Protein AF-A0AAD5IIQ6-F1 (afdb_monomer)

InterPro domains:
  IPR004938 Xyloglucan fucosyltransferase [PF03254] (25-96)
  IPR004938 Xyloglucan fucosyltransferase [PTHR31889] (26-123)

Radius of gyration: 18.8 Å; Cα contacts (8 Å, |Δi|>4): 183; chains: 1; bounding box: 46×46×41 Å

Structure (mmCIF, N/CA/C/O backbone):
data_AF-A0AAD5IIQ6-F1
#
_entry.id   AF-A0AAD5IIQ6-F1
#
loop_
_atom_site.group_PDB
_atom_site.id
_atom_site.type_symbol
_atom_site.label_atom_id
_atom_site.label_alt_id
_atom_site.label_comp_id
_atom_site.label_asym_id
_atom_site.label_entity_id
_atom_site.label_seq_id
_atom_site.pdbx_PDB_ins_code
_atom_site.Cartn_x
_atom_site.Cartn_y
_atom_site.Cartn_z
_atom_site.occupancy
_atom_site.B_iso_or_equiv
_atom_site.auth_seq_id
_atom_site.auth_comp_id
_atom_site.auth_asym_id
_atom_site.auth_atom_id
_atom_site.pdbx_PDB_model_num
ATOM 1 N N . MET A 1 1 ? 5.410 25.629 -10.861 1.00 55.62 1 MET A N 1
ATOM 2 C CA . MET A 1 1 ? 6.514 25.374 -11.816 1.00 55.62 1 MET A CA 1
ATOM 3 C C . MET A 1 1 ? 7.796 26.109 -11.443 1.00 55.62 1 MET A C 1
ATOM 5 O O . MET A 1 1 ? 8.844 25.489 -11.510 1.00 55.62 1 MET A O 1
ATOM 9 N N . GLU A 1 2 ? 7.742 27.365 -10.992 1.00 60.44 2 GLU A N 1
ATOM 10 C CA . GLU A 1 2 ? 8.943 28.156 -10.647 1.00 60.44 2 GLU A CA 1
ATOM 11 C C . GLU A 1 2 ? 9.857 27.479 -9.609 1.00 60.44 2 GLU A C 1
ATOM 13 O O . GLU A 1 2 ? 11.029 27.248 -9.886 1.00 60.44 2 GLU A O 1
ATOM 18 N N . LYS A 1 3 ? 9.303 26.994 -8.487 1.00 59.66 3 LYS A N 1
ATOM 19 C CA . LYS A 1 3 ? 10.066 26.230 -7.475 1.00 59.66 3 LYS A CA 1
ATOM 20 C C . LYS A 1 3 ? 10.673 24.916 -7.993 1.00 59.66 3 LYS A C 1
ATOM 22 O O . LYS A 1 3 ? 11.589 24.380 -7.385 1.00 59.66 3 LYS A O 1
ATOM 27 N N . TRP A 1 4 ? 10.156 24.378 -9.099 1.00 59.56 4 TRP A N 1
ATOM 28 C CA . TRP A 1 4 ? 10.679 23.169 -9.747 1.00 59.56 4 TRP A CA 1
ATOM 29 C C . TRP A 1 4 ? 11.922 23.491 -10.587 1.00 59.56 4 TRP A C 1
ATOM 31 O O . TRP A 1 4 ? 12.920 22.778 -10.514 1.00 59.56 4 TRP A O 1
ATOM 41 N N . LEU A 1 5 ? 11.886 24.610 -11.321 1.00 60.91 5 LEU A N 1
ATOM 42 C CA . LEU A 1 5 ? 13.031 25.150 -12.067 1.00 60.91 5 LEU A CA 1
ATOM 43 C C . LEU A 1 5 ? 14.163 25.606 -11.129 1.00 60.91 5 LEU A C 1
ATOM 45 O O . LEU A 1 5 ? 15.341 25.475 -11.457 1.00 60.91 5 LEU A O 1
ATOM 49 N N . GLU A 1 6 ? 13.834 26.074 -9.923 1.00 66.12 6 GLU A N 1
ATOM 50 C CA . GLU A 1 6 ? 14.834 26.383 -8.889 1.00 66.12 6 GLU A CA 1
ATOM 51 C C . GLU A 1 6 ? 15.620 25.137 -8.440 1.00 66.12 6 GLU A C 1
ATOM 53 O O . GLU A 1 6 ? 16.807 25.225 -8.120 1.00 66.12 6 GLU A O 1
ATOM 58 N N . CYS A 1 7 ? 14.996 23.958 -8.475 1.00 64.94 7 CYS A N 1
ATOM 59 C CA . CYS A 1 7 ? 15.597 22.704 -8.023 1.00 64.94 7 CYS A CA 1
ATOM 60 C C . CYS A 1 7 ? 16.583 22.066 -9.006 1.00 64.94 7 CYS A C 1
ATOM 62 O O . CYS A 1 7 ? 17.410 21.236 -8.601 1.00 64.94 7 CYS A O 1
ATOM 64 N N . THR A 1 8 ? 16.536 22.450 -10.281 1.00 65.56 8 THR A N 1
ATOM 65 C CA . THR A 1 8 ? 17.481 21.983 -11.304 1.00 65.56 8 THR A CA 1
ATOM 66 C C . THR A 1 8 ? 18.774 22.799 -11.316 1.00 65.56 8 THR A C 1
ATOM 68 O O . THR A 1 8 ? 19.779 22.339 -11.855 1.00 65.56 8 THR A O 1
ATOM 71 N N . ASN A 1 9 ? 18.799 23.973 -10.675 1.00 65.25 9 ASN A N 1
ATOM 72 C CA . ASN A 1 9 ? 19.948 24.873 -10.699 1.00 65.25 9 ASN A CA 1
ATOM 73 C C . ASN A 1 9 ? 20.979 24.535 -9.596 1.00 65.25 9 ASN A C 1
ATOM 75 O O . ASN A 1 9 ? 20.679 24.525 -8.399 1.00 65.25 9 ASN A O 1
ATOM 79 N N . GLN A 1 10 ? 22.221 24.234 -9.991 1.00 58.56 10 GLN A N 1
ATOM 80 C CA . GLN A 1 10 ? 23.290 23.751 -9.101 1.00 58.56 10 GLN A CA 1
ATOM 81 C C . GLN A 1 10 ? 23.724 24.768 -8.035 1.00 58.56 10 GLN A C 1
ATOM 83 O O . GLN A 1 10 ? 24.065 24.358 -6.924 1.00 58.56 10 GLN A O 1
ATOM 88 N N . ALA A 1 11 ? 23.658 26.068 -8.334 1.00 54.19 11 ALA A N 1
ATOM 89 C CA . ALA A 1 11 ? 24.118 27.135 -7.443 1.00 54.19 11 ALA A CA 1
ATOM 90 C C . ALA A 1 11 ? 23.243 27.311 -6.183 1.00 54.19 11 ALA A C 1
ATOM 92 O O . ALA A 1 11 ? 23.729 27.746 -5.141 1.00 54.19 11 ALA A O 1
ATOM 93 N N . MET A 1 12 ? 21.963 26.926 -6.237 1.00 53.09 12 MET A N 1
ATOM 94 C CA . MET A 1 12 ? 20.999 27.174 -5.153 1.00 53.09 12 MET A CA 1
ATOM 95 C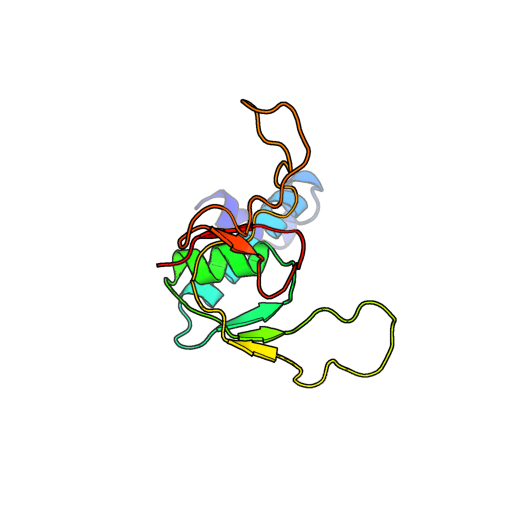 C . MET A 1 12 ? 20.822 25.991 -4.188 1.00 53.09 12 MET A C 1
ATOM 97 O O . MET A 1 12 ? 20.207 26.131 -3.128 1.00 53.09 12 MET A O 1
ATOM 101 N N . LYS A 1 13 ? 21.461 24.845 -4.470 1.00 57.25 13 LYS A N 1
ATOM 102 C CA . LYS A 1 13 ? 21.469 23.648 -3.606 1.00 57.25 13 LYS A CA 1
ATOM 103 C C . LYS A 1 13 ? 22.102 23.877 -2.226 1.00 57.25 13 LYS A C 1
ATOM 105 O O . LYS A 1 13 ? 22.096 22.958 -1.419 1.00 57.25 13 LYS A O 1
ATOM 110 N N . SER A 1 14 ? 22.648 25.060 -1.928 1.00 61.97 14 SER A N 1
ATOM 111 C CA . SER A 1 14 ? 23.289 25.370 -0.644 1.00 61.97 14 SER A CA 1
ATOM 112 C C . SER A 1 14 ? 22.287 25.538 0.513 1.00 61.97 14 SER A C 1
ATOM 114 O O . SER A 1 14 ? 22.536 25.025 1.607 1.00 61.97 14 SER A O 1
ATOM 116 N N . SER A 1 15 ? 21.114 26.140 0.270 1.00 73.94 15 SER A N 1
ATOM 117 C CA . SER A 1 15 ? 20.097 26.397 1.307 1.00 73.94 15 SER A CA 1
ATOM 118 C C . SER A 1 15 ? 19.412 25.112 1.789 1.00 73.94 15 SER A C 1
ATOM 120 O O . SER A 1 15 ? 18.843 24.367 0.991 1.00 73.94 15 SER A O 1
ATOM 122 N N . LYS A 1 16 ? 19.410 24.860 3.108 1.00 74.19 16 LYS A N 1
ATOM 123 C CA . LYS A 1 16 ? 18.736 23.691 3.715 1.00 74.19 16 LYS A CA 1
ATOM 124 C C . LYS A 1 16 ? 17.237 23.644 3.388 1.00 74.19 16 LYS A C 1
ATOM 126 O O . LYS A 1 16 ? 16.723 22.573 3.087 1.00 74.19 16 LYS A O 1
ATOM 131 N N . SER A 1 17 ? 16.565 24.798 3.396 1.00 75.31 17 SER A N 1
ATOM 132 C CA . SER A 1 17 ? 15.134 24.905 3.073 1.00 75.31 17 SER A CA 1
ATOM 133 C C . SER A 1 17 ? 14.856 24.524 1.614 1.00 75.31 17 SER A C 1
ATOM 135 O O . SER A 1 17 ? 13.969 23.719 1.330 1.00 75.31 17 SER A O 1
ATOM 137 N N . LEU A 1 18 ? 15.692 25.005 0.687 1.00 74.94 18 LEU A N 1
ATOM 138 C CA . LEU A 1 18 ? 15.544 24.688 -0.733 1.00 74.94 18 LEU A CA 1
ATOM 139 C C . LEU A 1 18 ? 15.838 23.208 -1.022 1.00 74.94 18 LEU A C 1
ATOM 141 O O . LEU A 1 18 ? 15.125 22.588 -1.805 1.00 74.94 18 LEU A O 1
ATOM 145 N N . ARG A 1 19 ? 16.819 22.595 -0.337 1.00 78.12 19 ARG A N 1
ATOM 146 C CA . ARG A 1 19 ? 17.087 21.149 -0.463 1.00 78.12 19 ARG A CA 1
ATOM 147 C C . ARG A 1 19 ? 15.858 20.303 -0.124 1.00 78.12 19 ARG A C 1
ATOM 149 O O . ARG A 1 19 ? 15.558 19.385 -0.877 1.00 78.12 19 ARG A O 1
ATOM 156 N N . ILE A 1 20 ? 15.147 20.616 0.964 1.00 82.81 20 ILE A N 1
ATOM 157 C CA . ILE A 1 20 ? 13.937 19.880 1.375 1.00 82.81 20 ILE A CA 1
ATOM 158 C C . ILE A 1 20 ? 12.858 19.977 0.295 1.00 82.81 20 ILE A C 1
ATOM 160 O O . ILE A 1 20 ? 12.333 18.951 -0.136 1.00 82.81 20 ILE A O 1
ATOM 164 N N . ILE A 1 21 ? 12.575 21.194 -0.181 1.00 83.62 21 ILE A N 1
ATOM 165 C CA . ILE A 1 21 ? 11.588 21.438 -1.242 1.00 83.62 21 ILE A CA 1
ATOM 166 C C . ILE A 1 21 ? 11.928 20.607 -2.485 1.00 83.62 21 ILE A C 1
ATOM 168 O O . ILE A 1 21 ? 11.063 19.929 -3.035 1.00 83.62 21 ILE A O 1
ATOM 172 N N . CYS A 1 22 ? 13.196 20.590 -2.890 1.00 84.00 22 CYS A N 1
ATOM 173 C CA . CYS A 1 22 ? 13.628 19.828 -4.055 1.00 84.00 22 CYS A CA 1
ATOM 174 C C . CYS A 1 22 ? 13.541 18.316 -3.869 1.00 84.00 22 CYS A C 1
ATOM 176 O O . CYS A 1 22 ? 13.202 17.613 -4.817 1.00 84.00 22 CYS A O 1
ATOM 178 N N . THR A 1 23 ? 13.825 17.801 -2.674 1.00 87.75 23 THR A N 1
ATOM 179 C CA . THR A 1 23 ? 13.663 16.370 -2.390 1.00 87.75 23 THR A CA 1
ATOM 180 C C . THR A 1 23 ? 12.195 15.958 -2.462 1.00 87.75 23 THR A C 1
ATOM 182 O O . THR A 1 23 ? 11.888 14.941 -3.078 1.00 87.75 23 THR A O 1
ATOM 185 N N . ILE A 1 24 ? 11.282 16.769 -1.917 1.00 90.94 24 ILE A N 1
ATOM 186 C CA . ILE A 1 24 ? 9.837 16.504 -1.995 1.00 90.94 24 ILE A CA 1
ATOM 187 C C . ILE A 1 24 ? 9.369 16.508 -3.454 1.00 90.94 24 ILE A C 1
ATOM 189 O O . ILE A 1 24 ? 8.639 15.613 -3.870 1.00 90.94 24 ILE A O 1
ATOM 193 N N . TRP A 1 25 ? 9.821 17.473 -4.255 1.00 92.50 25 TRP A N 1
ATOM 194 C CA . TRP A 1 25 ? 9.461 17.538 -5.673 1.00 92.50 25 TRP A CA 1
ATOM 195 C C . TRP A 1 25 ? 9.994 16.370 -6.497 1.00 92.50 25 TRP A C 1
ATOM 197 O O . TRP A 1 25 ? 9.293 15.900 -7.392 1.00 92.50 25 TRP A O 1
ATOM 207 N N . LYS A 1 26 ? 11.200 15.884 -6.190 1.00 91.94 26 LYS A N 1
ATOM 208 C CA . LYS A 1 26 ? 11.742 14.670 -6.810 1.00 91.94 26 LYS A CA 1
ATOM 209 C C . LYS A 1 26 ? 10.904 13.448 -6.458 1.00 91.94 26 LYS A C 1
ATOM 211 O O . LYS A 1 26 ? 10.466 12.756 -7.366 1.00 91.94 26 LYS A O 1
ATOM 216 N N . ALA A 1 27 ? 10.599 13.259 -5.173 1.00 95.88 27 ALA A N 1
ATOM 217 C CA . ALA A 1 27 ? 9.730 12.177 -4.716 1.00 95.88 27 ALA A CA 1
ATOM 218 C C . ALA A 1 27 ? 8.349 12.236 -5.392 1.00 95.88 27 ALA A C 1
ATOM 220 O O . ALA A 1 27 ? 7.839 11.222 -5.855 1.00 95.88 27 ALA A O 1
ATOM 221 N N . TRP A 1 28 ? 7.765 13.431 -5.522 1.00 95.81 28 TRP A N 1
ATOM 222 C CA . TRP A 1 28 ? 6.497 13.613 -6.228 1.00 95.81 28 TRP A CA 1
ATOM 223 C C . TRP A 1 28 ? 6.586 13.245 -7.715 1.00 95.81 28 TRP A C 1
ATOM 225 O O . TRP A 1 28 ? 5.694 12.575 -8.233 1.00 95.81 28 TRP A O 1
ATOM 235 N N . ALA A 1 29 ? 7.652 13.654 -8.409 1.00 96.62 29 ALA A N 1
ATOM 236 C CA . ALA A 1 29 ? 7.854 13.255 -9.800 1.00 96.62 29 ALA A CA 1
ATOM 237 C C . ALA A 1 29 ? 8.034 11.742 -9.943 1.00 96.62 29 ALA A C 1
ATOM 239 O O . ALA A 1 29 ? 7.435 11.159 -10.838 1.00 96.62 29 ALA A O 1
ATOM 240 N N . GLU A 1 30 ? 8.783 11.096 -9.052 1.00 98.12 30 GLU A N 1
ATOM 241 C CA . GLU A 1 30 ? 8.943 9.638 -9.048 1.00 98.12 30 GLU A CA 1
ATOM 242 C C . GLU A 1 30 ? 7.603 8.911 -8.840 1.00 98.12 30 GLU A C 1
ATOM 244 O O . GLU A 1 30 ? 7.305 7.979 -9.584 1.00 98.12 30 GLU A O 1
ATOM 249 N N . ILE A 1 31 ? 6.745 9.378 -7.921 1.00 98.38 31 ILE A N 1
ATOM 250 C CA . ILE A 1 31 ? 5.378 8.844 -7.745 1.00 98.38 31 ILE A CA 1
ATOM 251 C C . ILE A 1 31 ? 4.573 8.937 -9.048 1.00 98.38 31 ILE A C 1
ATOM 253 O O . ILE A 1 31 ? 3.932 7.964 -9.441 1.00 98.38 31 ILE A O 1
ATOM 257 N N . ASN A 1 32 ? 4.610 10.092 -9.721 1.00 97.81 32 ASN A N 1
ATOM 258 C CA . ASN A 1 32 ? 3.864 10.304 -10.967 1.00 97.81 32 ASN A CA 1
ATOM 259 C C . ASN A 1 32 ? 4.428 9.471 -12.125 1.00 97.81 32 ASN A C 1
ATOM 261 O O . ASN A 1 32 ? 3.671 8.974 -12.953 1.00 97.81 32 ASN A O 1
ATOM 265 N N . LEU A 1 33 ? 5.750 9.294 -12.190 1.00 98.31 33 LEU A N 1
ATOM 266 C CA . LEU A 1 33 ? 6.372 8.410 -13.175 1.00 98.31 33 LEU A CA 1
ATOM 267 C C . LEU A 1 33 ? 5.912 6.961 -12.974 1.00 98.31 33 LEU A C 1
ATOM 269 O O . LEU A 1 33 ? 5.531 6.314 -13.944 1.00 98.31 33 LEU A O 1
ATOM 273 N N . LEU A 1 34 ? 5.872 6.480 -11.727 1.00 98.44 34 LEU A N 1
ATOM 274 C CA . LEU A 1 34 ? 5.380 5.138 -11.402 1.00 98.44 34 LEU A CA 1
ATOM 275 C C . LEU A 1 34 ? 3.887 4.956 -11.702 1.00 98.44 34 LEU A C 1
ATOM 277 O O . LEU A 1 34 ? 3.488 3.885 -12.152 1.00 98.44 34 LEU A O 1
ATOM 281 N N . SER A 1 35 ? 3.057 5.981 -11.481 1.00 98.25 35 SER A N 1
ATOM 282 C CA . SER A 1 35 ? 1.620 5.896 -11.778 1.00 98.25 35 SER A CA 1
ATOM 283 C C . SER A 1 35 ? 1.306 5.805 -13.274 1.00 98.25 35 SER A C 1
ATOM 285 O O . SER A 1 35 ? 0.182 5.474 -13.632 1.00 98.25 35 SER A O 1
ATOM 287 N N . MET A 1 36 ? 2.273 6.107 -14.145 1.00 97.94 36 MET A N 1
ATOM 288 C CA . MET A 1 36 ? 2.133 5.991 -15.601 1.00 97.94 36 MET A CA 1
ATOM 289 C C . MET A 1 36 ? 2.630 4.646 -16.156 1.00 97.94 36 MET A C 1
ATOM 291 O O . MET A 1 36 ? 2.613 4.449 -17.368 1.00 97.94 36 MET A O 1
ATOM 295 N N . CYS A 1 37 ? 3.101 3.726 -15.309 1.00 97.62 37 CYS A N 1
ATOM 296 C CA . CYS A 1 37 ? 3.522 2.397 -15.745 1.00 97.62 37 CYS A CA 1
ATOM 297 C C . CYS A 1 37 ? 2.319 1.476 -16.006 1.00 97.62 37 CYS A C 1
ATOM 299 O O . CYS A 1 37 ? 1.352 1.489 -15.251 1.00 97.62 37 CYS A O 1
ATOM 301 N N . ASP A 1 38 ? 2.414 0.588 -16.999 1.00 96.94 38 ASP A N 1
ATOM 302 C CA . ASP A 1 38 ? 1.386 -0.443 -17.235 1.00 96.94 38 ASP A CA 1
ATOM 303 C C . ASP A 1 38 ? 1.377 -1.521 -16.138 1.00 96.94 38 ASP A C 1
ATOM 305 O O . ASP A 1 38 ? 0.341 -2.084 -15.777 1.00 96.94 38 ASP A O 1
ATOM 309 N N . VAL A 1 39 ? 2.563 -1.826 -15.604 1.00 96.62 39 VAL A N 1
ATOM 310 C CA . VAL A 1 39 ? 2.777 -2.800 -14.533 1.00 96.62 39 VAL A CA 1
ATOM 311 C C . VAL A 1 39 ? 3.587 -2.139 -13.430 1.00 96.62 39 VAL A C 1
ATOM 313 O O . VAL A 1 39 ? 4.651 -1.578 -13.681 1.00 96.62 39 VAL A O 1
ATOM 316 N N . LEU A 1 40 ? 3.092 -2.243 -12.198 1.00 97.88 40 LEU A N 1
ATOM 317 C CA . LEU A 1 40 ? 3.711 -1.652 -11.020 1.00 97.88 40 LEU A CA 1
ATOM 318 C C . LEU A 1 40 ? 4.042 -2.735 -9.988 1.00 97.88 40 LEU A C 1
ATOM 320 O O . LEU A 1 40 ? 3.219 -3.603 -9.686 1.00 97.88 40 LEU A O 1
ATOM 324 N N . VAL A 1 41 ? 5.248 -2.651 -9.432 1.00 97.94 41 VAL A N 1
ATOM 325 C CA . VAL A 1 41 ? 5.685 -3.423 -8.268 1.00 97.94 41 VAL A CA 1
ATOM 326 C C . VAL A 1 41 ? 5.919 -2.437 -7.128 1.00 97.94 41 VAL A C 1
ATOM 328 O O . VAL A 1 41 ? 6.645 -1.459 -7.301 1.00 97.94 41 VAL A O 1
ATOM 331 N N . THR A 1 42 ? 5.295 -2.666 -5.977 1.00 97.19 42 THR A N 1
ATOM 332 C CA . THR A 1 42 ? 5.416 -1.811 -4.788 1.00 97.19 42 THR A CA 1
ATOM 333 C C . THR A 1 42 ? 6.077 -2.570 -3.644 1.00 97.19 42 THR A C 1
ATOM 335 O O . THR A 1 42 ? 6.117 -3.798 -3.629 1.00 97.19 42 THR A O 1
ATOM 338 N N . SER A 1 43 ? 6.638 -1.846 -2.679 1.00 95.81 43 SER A N 1
ATOM 339 C CA . SER A 1 43 ? 7.150 -2.429 -1.439 1.00 95.81 43 SER A CA 1
ATOM 340 C C . SER A 1 43 ? 6.062 -2.470 -0.368 1.00 95.81 43 SER A C 1
ATOM 342 O O . SER A 1 43 ? 5.294 -1.517 -0.223 1.00 95.81 43 SER A O 1
ATOM 344 N N . GLY A 1 44 ? 6.019 -3.556 0.406 1.00 94.31 44 GLY A N 1
ATOM 345 C CA . GLY A 1 44 ? 5.097 -3.682 1.531 1.00 94.31 44 GLY A CA 1
ATOM 346 C C . GLY A 1 44 ? 5.267 -2.545 2.540 1.00 94.31 44 GLY A C 1
ATOM 347 O O . GLY A 1 44 ? 6.390 -2.121 2.832 1.00 94.31 44 GLY A O 1
ATOM 348 N N . TRP A 1 45 ? 4.140 -2.058 3.058 1.00 94.69 45 TRP A N 1
ATOM 349 C CA . TRP A 1 45 ? 3.998 -0.953 4.016 1.00 94.69 45 TRP A CA 1
ATOM 350 C C . TRP A 1 45 ? 4.356 0.431 3.456 1.00 94.69 45 TRP A C 1
ATOM 352 O O . TRP A 1 45 ? 4.386 1.415 4.202 1.00 94.69 45 TRP A O 1
ATOM 362 N N . SER A 1 46 ? 4.653 0.545 2.160 1.00 96.19 46 SER A N 1
ATOM 363 C CA . SER A 1 46 ? 5.080 1.805 1.554 1.00 96.19 46 SER A CA 1
ATOM 364 C C . SER A 1 46 ? 3.898 2.651 1.094 1.00 96.19 46 SER A C 1
ATOM 366 O O . SER A 1 46 ? 3.287 2.401 0.053 1.00 96.19 46 SER A O 1
ATOM 368 N N . THR A 1 47 ? 3.646 3.750 1.805 1.00 97.69 47 THR A N 1
ATOM 369 C CA . THR A 1 47 ? 2.642 4.740 1.388 1.00 97.69 47 THR A CA 1
ATOM 370 C C . THR A 1 47 ? 3.014 5.441 0.081 1.00 97.69 47 THR A C 1
ATOM 372 O O . THR A 1 47 ? 2.126 5.863 -0.653 1.00 97.69 47 THR A O 1
ATOM 375 N N . PHE A 1 48 ? 4.305 5.505 -0.266 1.00 98.19 48 PHE A N 1
ATOM 376 C CA . PHE A 1 48 ? 4.774 6.007 -1.562 1.00 98.19 48 PHE A CA 1
ATOM 377 C C . PHE A 1 48 ? 4.199 5.179 -2.722 1.00 98.19 48 PHE A C 1
ATOM 379 O O . PHE A 1 48 ? 3.701 5.733 -3.702 1.00 98.19 48 PHE A O 1
ATOM 386 N N . GLY A 1 49 ? 4.204 3.849 -2.574 1.00 97.62 49 GLY A N 1
ATOM 387 C CA . GLY A 1 49 ? 3.613 2.926 -3.544 1.00 97.62 49 GLY A CA 1
ATOM 388 C C . GLY A 1 49 ? 2.090 3.038 -3.614 1.00 97.62 49 GLY A C 1
ATOM 389 O O . GLY A 1 49 ? 1.536 3.009 -4.711 1.00 97.62 49 GLY A O 1
ATOM 390 N N . TYR A 1 50 ? 1.419 3.244 -2.474 1.00 97.94 50 TYR A N 1
ATOM 391 C CA . TYR A 1 50 ? -0.039 3.415 -2.440 1.00 97.94 50 TYR A CA 1
ATOM 392 C C . TYR A 1 50 ? -0.510 4.646 -3.221 1.00 97.94 50 TYR A C 1
ATOM 394 O O . TYR A 1 50 ? -1.537 4.593 -3.896 1.00 97.94 50 TYR A O 1
ATOM 402 N N . VAL A 1 51 ? 0.237 5.754 -3.164 1.00 98.38 51 VAL A N 1
ATOM 403 C CA . VAL A 1 51 ? -0.102 6.943 -3.961 1.00 98.38 51 VAL A CA 1
ATOM 404 C C . VAL A 1 51 ? 0.088 6.652 -5.450 1.00 98.38 51 VAL A C 1
ATOM 406 O O . VAL A 1 51 ? -0.809 6.936 -6.239 1.00 98.38 51 VAL A O 1
ATOM 409 N N . ALA A 1 52 ? 1.215 6.046 -5.839 1.00 98.31 52 ALA A N 1
ATOM 410 C CA . ALA A 1 52 ? 1.497 5.735 -7.241 1.00 98.31 52 ALA A CA 1
ATOM 411 C C . ALA A 1 52 ? 0.451 4.784 -7.852 1.00 98.31 52 ALA A C 1
ATOM 413 O O . ALA A 1 52 ? -0.097 5.072 -8.916 1.00 98.31 52 ALA A O 1
ATOM 414 N N . GLN A 1 53 ? 0.121 3.684 -7.167 1.00 97.62 53 GLN A N 1
ATOM 415 C CA . GLN A 1 53 ? -0.886 2.734 -7.654 1.00 97.62 53 GLN A CA 1
ATOM 416 C C . GLN A 1 53 ? -2.284 3.368 -7.730 1.00 97.62 53 GLN A C 1
ATOM 418 O O . GLN A 1 53 ? -3.024 3.094 -8.671 1.00 97.62 53 GLN A O 1
ATOM 423 N N . GLY A 1 54 ? -2.632 4.233 -6.766 1.00 97.50 54 GLY A N 1
ATOM 424 C CA . GLY A 1 54 ? -3.930 4.900 -6.710 1.00 97.50 54 GLY A CA 1
ATOM 425 C C . GLY A 1 54 ? -4.108 5.898 -7.851 1.00 97.50 54 GLY A C 1
ATOM 426 O O . GLY A 1 54 ? -5.129 5.868 -8.534 1.00 97.50 54 GLY A O 1
ATOM 427 N N . LEU A 1 55 ? -3.088 6.724 -8.112 1.00 98.19 55 LEU A N 1
ATOM 428 C CA . LEU A 1 55 ? -3.083 7.664 -9.239 1.00 98.19 55 LEU A CA 1
ATOM 429 C C . LEU A 1 55 ? -3.150 6.949 -10.594 1.00 98.19 55 LEU A C 1
ATOM 431 O O . LEU A 1 55 ? -3.808 7.441 -11.506 1.00 98.19 55 LEU A O 1
ATOM 435 N N . GLY A 1 56 ? -2.492 5.794 -10.719 1.00 97.19 56 GLY A N 1
ATOM 436 C CA . GLY A 1 56 ? -2.488 5.001 -11.951 1.00 97.19 56 GLY A CA 1
ATOM 437 C C . GLY A 1 56 ? -3.703 4.086 -12.124 1.00 97.19 56 GLY A C 1
ATOM 438 O O . GLY A 1 56 ? -3.849 3.463 -13.172 1.00 97.19 56 GLY A O 1
ATOM 439 N N . GLY A 1 57 ? -4.559 3.943 -11.107 1.00 96.88 57 GLY A N 1
ATOM 440 C CA . GLY A 1 57 ? -5.642 2.954 -11.126 1.00 96.88 57 GLY A CA 1
ATOM 441 C C . GLY A 1 57 ? -5.147 1.503 -11.209 1.00 96.88 57 GLY A C 1
ATOM 442 O O . GLY A 1 57 ? -5.823 0.638 -11.769 1.00 96.88 57 GLY A O 1
ATOM 443 N N . LEU A 1 58 ? -3.946 1.229 -10.694 1.00 97.00 58 LEU A N 1
ATOM 444 C CA . LEU A 1 58 ? -3.238 -0.035 -10.884 1.00 97.00 58 LEU A CA 1
ATOM 445 C C . LEU A 1 58 ? -3.447 -0.985 -9.703 1.00 97.00 58 LEU A C 1
ATOM 447 O O . LEU A 1 58 ? -3.497 -0.583 -8.542 1.00 97.00 58 LEU A O 1
ATOM 451 N N . ARG A 1 59 ? -3.480 -2.288 -10.000 1.00 96.94 59 ARG A N 1
ATOM 452 C CA . ARG A 1 59 ? -3.354 -3.363 -9.001 1.00 96.94 59 ARG A CA 1
ATOM 453 C C . ARG A 1 59 ? -1.926 -3.912 -9.038 1.00 96.94 59 ARG A C 1
ATOM 455 O O . ARG A 1 59 ? -1.663 -4.778 -9.885 1.00 96.94 59 ARG A O 1
ATOM 462 N N . PRO A 1 60 ? -1.004 -3.401 -8.203 1.00 97.19 60 PRO A N 1
ATOM 463 C CA . PRO A 1 60 ? 0.397 -3.796 -8.252 1.00 97.19 60 PRO A CA 1
ATOM 464 C C . PRO A 1 60 ? 0.658 -5.202 -7.713 1.00 97.19 60 PRO A C 1
ATOM 466 O O . PRO A 1 60 ? -0.203 -5.861 -7.122 1.00 97.19 60 PRO A O 1
ATOM 469 N N . TRP A 1 61 ? 1.894 -5.641 -7.914 1.00 97.75 61 TRP A N 1
ATOM 470 C CA . TRP A 1 61 ? 2.499 -6.719 -7.141 1.00 97.75 61 TRP A CA 1
ATOM 471 C C . TRP A 1 61 ? 3.203 -6.118 -5.926 1.00 97.75 61 TRP A C 1
ATOM 473 O O . TRP A 1 61 ? 4.067 -5.260 -6.095 1.00 97.75 61 TRP A O 1
ATOM 483 N N . ILE A 1 62 ? 2.855 -6.549 -4.715 1.00 96.75 62 ILE A N 1
ATOM 484 C CA . ILE A 1 62 ? 3.554 -6.109 -3.505 1.00 96.75 62 ILE A CA 1
ATOM 485 C C . ILE A 1 62 ? 4.694 -7.074 -3.209 1.00 96.75 62 ILE A C 1
ATOM 487 O O . ILE A 1 62 ? 4.456 -8.260 -2.992 1.00 96.75 62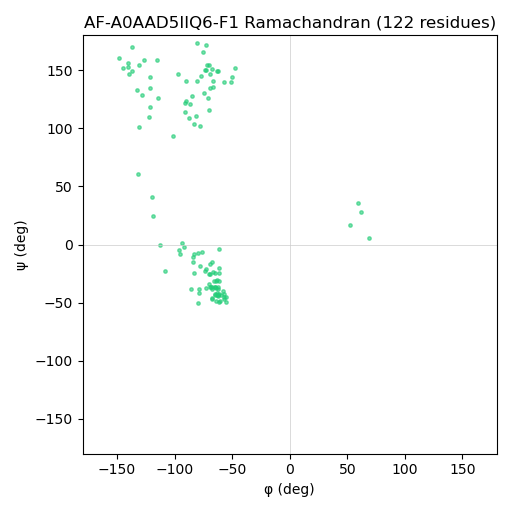 ILE A O 1
ATOM 491 N N . LEU A 1 63 ? 5.915 -6.551 -3.149 1.00 95.50 63 LEU A N 1
ATOM 4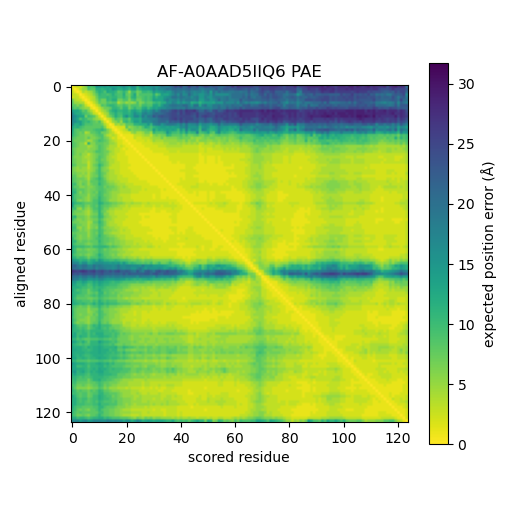92 C CA . LEU A 1 63 ? 7.061 -7.209 -2.531 1.00 95.50 63 LEU A CA 1
ATOM 493 C C . LEU A 1 63 ? 6.863 -7.229 -1.017 1.00 95.50 63 LEU A C 1
ATOM 495 O O . LEU A 1 63 ? 6.824 -6.171 -0.379 1.00 95.50 63 LEU A O 1
ATOM 499 N N . TYR A 1 64 ? 6.744 -8.423 -0.440 1.00 92.06 64 TYR A N 1
ATOM 500 C CA . TYR A 1 64 ? 6.522 -8.566 0.994 1.00 92.06 64 TYR A CA 1
ATOM 501 C C . TYR A 1 64 ? 7.735 -8.084 1.793 1.00 92.06 64 TYR A C 1
ATOM 503 O O . TYR A 1 64 ? 8.891 -8.294 1.416 1.00 92.06 64 TYR A O 1
ATOM 511 N N . LYS A 1 65 ? 7.469 -7.408 2.913 1.00 87.38 65 LYS A N 1
ATOM 512 C CA . LYS A 1 65 ? 8.516 -6.885 3.789 1.00 87.38 65 LYS A CA 1
ATOM 513 C C . LYS A 1 65 ? 9.280 -8.040 4.444 1.00 87.38 65 LYS A C 1
ATOM 515 O O . LYS A 1 65 ? 8.683 -8.969 4.976 1.00 87.38 65 LYS A O 1
ATOM 520 N N . ILE A 1 66 ? 10.606 -7.935 4.477 1.00 86.50 66 ILE A N 1
ATOM 521 C CA . ILE A 1 66 ? 11.462 -8.827 5.266 1.00 86.50 66 ILE A CA 1
ATOM 522 C C . ILE A 1 66 ? 11.463 -8.318 6.713 1.00 86.50 66 ILE A C 1
ATOM 524 O O . ILE A 1 66 ? 12.004 -7.248 6.987 1.00 86.50 66 ILE A O 1
ATOM 528 N N . GLU A 1 67 ? 10.851 -9.051 7.643 1.00 73.31 67 GLU A N 1
ATOM 529 C CA . GLU A 1 67 ? 10.760 -8.608 9.045 1.00 73.31 67 GLU A CA 1
ATOM 530 C C . GLU A 1 67 ? 11.981 -8.990 9.895 1.00 73.31 67 GLU A C 1
ATOM 532 O O . GLU A 1 67 ? 12.444 -8.173 10.685 1.00 73.31 67 GLU A O 1
ATOM 537 N N . ASN A 1 68 ? 12.554 -10.183 9.700 1.00 76.00 68 ASN A N 1
ATOM 538 C CA . ASN A 1 68 ? 13.514 -10.773 10.649 1.00 76.00 68 ASN A CA 1
ATOM 539 C C . ASN A 1 68 ? 14.913 -11.039 10.068 1.00 76.00 68 ASN A C 1
ATOM 541 O O . ASN A 1 68 ? 15.597 -11.950 10.527 1.00 76.00 68 ASN A O 1
ATOM 545 N N . GLN A 1 69 ? 15.328 -10.320 9.014 1.00 65.81 69 GLN A N 1
ATOM 546 C CA . GLN A 1 69 ? 16.601 -10.562 8.290 1.00 65.81 69 GLN A CA 1
ATOM 547 C C . GLN A 1 69 ? 16.798 -12.024 7.832 1.00 65.81 69 GLN A C 1
ATOM 549 O O . GLN A 1 69 ? 17.902 -12.463 7.522 1.00 65.81 69 GLN A O 1
ATOM 554 N N . SER A 1 70 ? 15.708 -12.787 7.811 1.00 70.62 70 SER A N 1
ATOM 555 C CA . SER A 1 70 ? 15.646 -14.155 7.323 1.00 70.62 70 SER A CA 1
ATOM 556 C C . SER A 1 70 ? 15.548 -14.141 5.797 1.00 70.62 70 SER A C 1
ATOM 558 O O . SER A 1 70 ? 15.434 -13.073 5.189 1.00 70.62 70 SER A O 1
ATOM 560 N N . ALA A 1 71 ? 15.613 -15.324 5.182 1.00 75.88 71 ALA A N 1
ATOM 561 C CA . ALA A 1 71 ? 15.465 -15.491 3.739 1.00 75.88 71 ALA A CA 1
ATOM 562 C C . ALA A 1 71 ? 14.251 -14.720 3.184 1.00 75.88 71 ALA A C 1
ATOM 564 O O . ALA A 1 71 ? 13.272 -14.482 3.896 1.00 75.88 71 ALA A O 1
ATOM 565 N N . ALA A 1 72 ? 14.340 -14.321 1.911 1.00 82.12 72 ALA A N 1
ATOM 566 C CA . ALA A 1 72 ? 13.251 -13.638 1.223 1.00 82.12 72 ALA A CA 1
ATOM 567 C C . ALA A 1 72 ? 11.934 -14.425 1.389 1.00 82.12 72 ALA A C 1
ATOM 569 O O . ALA A 1 72 ? 11.976 -15.658 1.333 1.00 82.12 72 ALA A O 1
ATOM 570 N N . PRO A 1 73 ? 10.789 -13.743 1.596 1.00 85.75 73 PRO A N 1
ATOM 571 C CA . PRO A 1 73 ? 9.489 -14.398 1.648 1.00 85.75 73 PRO A CA 1
ATOM 572 C C . PRO A 1 73 ? 9.282 -15.313 0.437 1.00 85.75 73 PRO A C 1
ATOM 574 O O . PRO A 1 73 ? 9.720 -14.983 -0.666 1.00 85.75 73 PRO A O 1
ATOM 577 N N . ASP A 1 74 ? 8.616 -16.447 0.645 1.00 89.38 74 ASP A N 1
ATOM 578 C CA . ASP A 1 74 ? 8.212 -17.360 -0.424 1.00 89.38 74 ASP A CA 1
ATOM 579 C C . ASP A 1 74 ? 6.682 -17.541 -0.383 1.00 89.38 74 ASP A C 1
ATOM 581 O O . ASP A 1 74 ? 6.168 -18.113 0.584 1.00 89.38 74 ASP A O 1
ATOM 585 N N . PRO A 1 75 ? 5.927 -17.011 -1.364 1.00 92.38 75 PRO A N 1
ATOM 586 C CA . PRO A 1 75 ? 6.400 -16.264 -2.533 1.00 92.38 75 PRO A CA 1
ATOM 587 C C . PRO A 1 75 ? 6.952 -14.868 -2.169 1.00 92.38 75 PRO A C 1
ATOM 589 O O . PRO A 1 75 ? 6.517 -14.269 -1.184 1.00 92.38 75 PRO A O 1
ATOM 592 N N . PRO A 1 76 ? 7.859 -14.287 -2.981 1.00 91.81 76 PRO A N 1
ATOM 593 C CA . PRO A 1 76 ? 8.480 -12.988 -2.684 1.00 91.81 76 PRO A CA 1
ATOM 594 C C . PRO A 1 76 ? 7.532 -11.802 -2.882 1.00 91.81 76 PRO A C 1
ATOM 596 O O . PRO A 1 76 ? 7.741 -10.726 -2.318 1.00 91.81 76 PRO A O 1
ATOM 599 N N . CYS A 1 77 ? 6.494 -11.982 -3.699 1.00 95.12 77 CYS A N 1
ATOM 600 C CA . CYS A 1 77 ? 5.474 -10.975 -3.935 1.00 95.12 77 CYS A CA 1
ATOM 601 C C . CYS A 1 77 ? 4.109 -11.601 -4.212 1.00 95.12 77 CYS A C 1
ATOM 603 O O . CYS A 1 77 ? 4.009 -12.765 -4.606 1.00 95.12 77 CYS A O 1
ATOM 605 N N . GLY A 1 78 ? 3.062 -10.798 -4.044 1.00 95.44 78 GLY A N 1
ATOM 606 C CA . GLY A 1 78 ? 1.686 -11.172 -4.356 1.00 95.44 78 GLY A CA 1
ATOM 607 C C . GLY A 1 78 ? 0.942 -10.0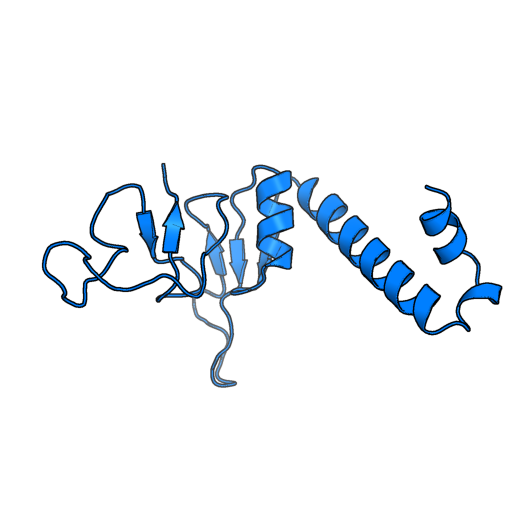44 -5.060 1.00 95.44 78 GLY A C 1
ATOM 608 O O . GLY A 1 78 ? 1.220 -8.864 -4.846 1.00 95.44 78 GLY A O 1
ATOM 609 N N . ARG A 1 79 ? -0.008 -10.402 -5.928 1.00 96.25 79 ARG A N 1
ATOM 610 C CA . ARG A 1 79 ? -0.888 -9.436 -6.596 1.00 96.25 79 ARG A CA 1
ATOM 611 C C . ARG A 1 79 ? -1.926 -8.928 -5.596 1.00 96.25 79 ARG A C 1
ATOM 613 O O . ARG A 1 79 ? -2.606 -9.738 -4.969 1.00 96.25 79 ARG A O 1
ATOM 620 N N . VAL A 1 80 ? -2.100 -7.611 -5.493 1.00 94.69 80 VAL A N 1
ATOM 621 C CA . VAL A 1 80 ? -3.172 -7.043 -4.656 1.00 94.69 80 VAL A CA 1
ATOM 622 C C . VAL A 1 80 ? -4.544 -7.234 -5.287 1.00 94.69 80 VAL A C 1
ATOM 624 O O . VAL A 1 80 ? -4.687 -7.223 -6.516 1.00 94.69 80 VAL A O 1
ATOM 627 N N . MET A 1 81 ? -5.579 -7.341 -4.454 1.00 92.06 81 MET A N 1
ATOM 628 C CA . MET A 1 81 ? -6.948 -7.499 -4.957 1.00 92.06 81 MET A CA 1
ATOM 629 C C . MET A 1 81 ? -7.606 -6.159 -5.326 1.00 92.06 81 MET A C 1
ATOM 631 O O . MET A 1 81 ? -8.493 -6.129 -6.179 1.00 92.06 81 MET A O 1
ATOM 635 N N . SER A 1 82 ? -7.159 -5.046 -4.735 1.00 95.38 82 SER A N 1
ATOM 636 C CA . SER A 1 82 ? -7.646 -3.688 -5.020 1.00 95.38 82 SER A CA 1
ATOM 637 C C . SER A 1 82 ? -6.508 -2.662 -5.038 1.00 95.38 82 SER A C 1
ATOM 639 O O . SER A 1 82 ? -5.465 -2.875 -4.419 1.00 95.38 82 SER A O 1
ATOM 641 N N . MET A 1 83 ? -6.733 -1.552 -5.750 1.00 96.56 83 MET A N 1
ATOM 642 C CA . MET A 1 83 ? -5.809 -0.410 -5.876 1.00 96.56 83 MET A CA 1
ATOM 643 C C . MET A 1 83 ? -5.779 0.502 -4.639 1.00 96.56 83 MET A C 1
ATOM 645 O O . MET A 1 83 ? -4.973 1.424 -4.568 1.00 96.56 83 MET A O 1
ATOM 649 N N . GLU A 1 84 ? -6.659 0.261 -3.673 1.00 97.69 84 GLU A N 1
ATOM 650 C CA . GLU A 1 84 ? -6.862 1.126 -2.513 1.00 97.69 84 GLU A CA 1
ATOM 651 C C . GLU A 1 84 ? -5.634 1.132 -1.578 1.00 97.69 84 GLU A C 1
ATOM 653 O O . GLU A 1 84 ? -4.882 0.152 -1.526 1.00 97.69 84 GLU A O 1
ATOM 658 N N . PRO A 1 85 ? -5.380 2.226 -0.840 1.00 97.69 85 PRO A N 1
ATOM 659 C CA . PRO A 1 85 ? -4.307 2.274 0.148 1.00 97.69 85 PRO A CA 1
ATOM 660 C C . PRO A 1 85 ? -4.646 1.432 1.386 1.00 97.69 85 PRO A C 1
ATOM 662 O O . PRO A 1 85 ? -5.813 1.258 1.741 1.00 97.69 85 PRO A O 1
ATOM 665 N N . CYS A 1 86 ? -3.618 0.965 2.097 1.00 97.56 86 CYS A N 1
ATOM 666 C CA . CYS A 1 86 ? -3.802 0.329 3.399 1.00 97.56 86 CYS A CA 1
ATOM 667 C C . CYS A 1 86 ? -3.869 1.372 4.527 1.00 97.56 86 CYS A C 1
ATOM 669 O O . CYS A 1 86 ? -2.959 2.190 4.695 1.00 97.56 86 CYS A O 1
ATOM 671 N N . PHE A 1 87 ? -4.911 1.318 5.354 1.00 97.62 87 PHE A N 1
ATOM 672 C CA . PHE A 1 87 ? -4.986 2.059 6.606 1.00 97.62 87 PHE A CA 1
ATOM 673 C C . PHE A 1 87 ? -4.243 1.287 7.705 1.00 97.62 87 PHE A C 1
ATOM 675 O O . PHE A 1 87 ? -4.748 0.293 8.215 1.00 97.62 87 PHE A O 1
ATOM 682 N N . HIS A 1 88 ? -3.038 1.742 8.064 1.00 97.25 88 HIS A N 1
ATOM 683 C CA . HIS A 1 88 ? -2.111 1.018 8.952 1.00 97.25 88 HIS A CA 1
ATOM 684 C C . HIS A 1 88 ? -2.502 0.986 10.437 1.00 97.25 88 HIS A C 1
ATOM 686 O O . HIS A 1 88 ? -2.004 0.148 11.188 1.00 97.25 88 HIS A O 1
ATOM 692 N N . SER A 1 89 ? -3.340 1.918 10.891 1.00 96.50 89 SER A N 1
ATOM 693 C CA . SER A 1 89 ? -3.724 2.038 12.306 1.00 96.50 89 SER A CA 1
ATOM 694 C C . SER A 1 89 ? -5.238 2.170 12.463 1.00 96.50 89 SER A C 1
ATOM 696 O O . SER A 1 89 ? -5.720 3.191 12.962 1.00 96.50 89 SER A O 1
ATOM 698 N N . PRO A 1 90 ? -6.001 1.162 12.008 1.00 95.94 90 PRO A N 1
ATOM 699 C CA . PRO A 1 90 ? -7.443 1.172 12.135 1.00 95.94 90 PRO A CA 1
ATOM 700 C C . PRO A 1 90 ? -7.848 1.004 13.607 1.00 95.94 90 PRO A C 1
ATOM 702 O O . PRO A 1 90 ? -7.179 0.291 14.360 1.00 95.94 90 PRO A O 1
ATOM 705 N N . PRO A 1 91 ? -8.955 1.624 14.048 1.00 93.94 91 PRO A N 1
ATOM 706 C CA . PRO A 1 91 ? -9.548 1.265 15.328 1.00 93.94 91 PRO A CA 1
ATOM 707 C C . PRO A 1 91 ? -10.003 -0.201 15.277 1.00 93.94 91 PRO A C 1
ATOM 709 O O . PRO A 1 91 ? -10.404 -0.684 14.222 1.00 93.94 91 PRO A O 1
ATOM 712 N N . ILE A 1 92 ? -9.986 -0.890 16.416 1.00 94.62 92 ILE A N 1
ATOM 713 C CA . ILE A 1 92 ? -10.418 -2.295 16.566 1.00 94.62 92 ILE A CA 1
ATOM 714 C C . ILE A 1 92 ? -11.585 -2.409 17.557 1.00 94.62 92 ILE A C 1
ATOM 716 O O . ILE A 1 92 ? -11.590 -3.258 18.441 1.00 94.62 92 ILE A O 1
ATOM 720 N N . TYR A 1 93 ? -12.537 -1.476 17.486 1.00 95.88 93 TYR A N 1
ATOM 721 C CA . TYR A 1 93 ? -13.561 -1.278 18.514 1.00 95.88 93 TYR A CA 1
ATOM 722 C C . TYR A 1 93 ? -14.963 -1.144 17.917 1.00 95.88 93 TYR A C 1
ATOM 724 O O . TYR A 1 93 ? -15.169 -0.347 17.001 1.00 95.88 93 TYR A O 1
ATOM 732 N N . ASP A 1 94 ? -15.931 -1.865 18.485 1.00 95.38 94 ASP A N 1
ATOM 733 C CA . ASP A 1 94 ? -17.356 -1.678 18.215 1.00 95.38 94 ASP A CA 1
ATOM 734 C C . ASP A 1 94 ? -17.947 -0.675 19.210 1.00 95.38 94 ASP A C 1
ATOM 736 O O . ASP A 1 94 ? -18.084 -0.938 20.409 1.00 95.38 94 ASP A O 1
ATOM 740 N N . CYS A 1 95 ? -18.361 0.474 18.682 1.00 95.38 95 CYS A N 1
ATOM 741 C CA . CYS A 1 95 ? -18.947 1.565 19.450 1.00 95.38 95 CYS A CA 1
ATOM 742 C C . CYS A 1 95 ? -20.252 1.184 20.168 1.00 95.38 95 CYS A C 1
ATOM 744 O O . CYS A 1 95 ? -20.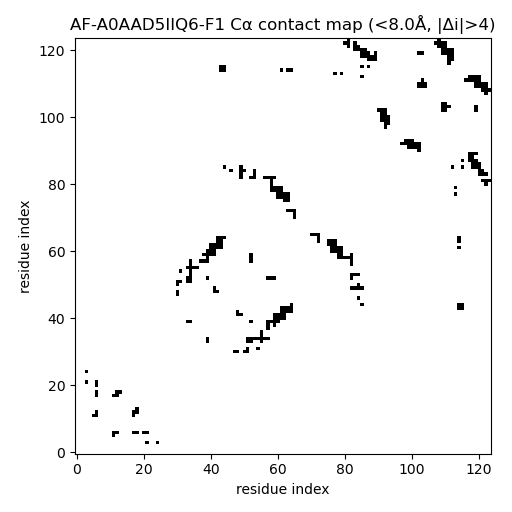541 1.743 21.229 1.00 95.38 95 CYS A O 1
ATOM 746 N N . LYS A 1 96 ? -21.056 0.265 19.611 1.00 96.00 96 LYS A N 1
ATOM 747 C CA . LYS A 1 96 ? -22.362 -0.116 20.176 1.00 96.00 96 LYS A CA 1
ATOM 748 C C . LYS A 1 96 ? -22.201 -1.089 21.332 1.00 96.00 96 LYS A C 1
ATOM 750 O O . LYS A 1 96 ? -22.773 -0.875 22.399 1.00 96.00 96 LYS A O 1
ATOM 755 N N . THR A 1 97 ? -21.426 -2.152 21.127 1.00 96.06 97 THR A N 1
ATOM 756 C CA . THR A 1 97 ? -21.212 -3.181 22.158 1.00 96.06 97 THR A CA 1
ATOM 757 C C . THR A 1 97 ? -20.105 -2.821 23.143 1.00 96.06 97 THR A C 1
ATOM 759 O O . THR A 1 97 ? -19.990 -3.469 24.184 1.00 96.06 97 THR A O 1
ATOM 762 N N . LYS A 1 98 ? -19.333 -1.765 22.851 1.00 95.81 98 LYS A N 1
ATOM 763 C CA . LYS A 1 98 ? -18.203 -1.271 23.643 1.00 95.81 98 LYS A CA 1
ATOM 764 C C . LYS A 1 98 ? -17.089 -2.304 23.831 1.00 95.81 98 LYS A C 1
ATOM 766 O O . LYS A 1 98 ? -16.469 -2.370 24.894 1.00 95.81 98 LYS A O 1
ATOM 771 N N . LYS A 1 99 ? -16.845 -3.123 22.808 1.00 96.19 99 LYS A N 1
ATOM 772 C CA . LYS A 1 99 ? -15.895 -4.243 22.841 1.00 96.19 99 LYS A CA 1
ATOM 773 C C . LYS A 1 99 ? -14.899 -4.165 21.694 1.00 96.19 99 LYS A C 1
ATOM 775 O O . LYS A 1 99 ? -15.162 -3.540 20.671 1.00 96.19 99 LYS A O 1
ATOM 780 N N . TYR A 1 100 ? -13.768 -4.838 21.874 1.00 95.00 100 TYR A N 1
ATOM 781 C CA . TYR A 1 100 ? -12.821 -5.060 20.792 1.00 95.00 100 TYR A CA 1
ATOM 782 C C . TYR A 1 100 ? -13.405 -6.028 19.763 1.00 95.00 100 TYR A C 1
ATOM 784 O O . TYR A 1 100 ? -13.985 -7.050 20.137 1.00 95.00 100 TYR A O 1
ATOM 792 N N . VAL A 1 101 ? -13.258 -5.695 18.485 1.00 95.25 101 VAL A N 1
ATOM 793 C CA . VAL A 1 101 ? -13.762 -6.487 17.361 1.00 95.25 101 VAL A CA 1
ATOM 794 C C . VAL A 1 101 ? -12.802 -6.394 16.180 1.00 95.25 101 VAL A C 1
ATOM 796 O O . VAL A 1 101 ? -12.106 -5.390 16.008 1.00 95.25 101 VAL A O 1
ATOM 799 N N . ASP A 1 102 ? -12.782 -7.441 15.360 1.00 94.81 102 ASP A N 1
ATOM 800 C CA . ASP A 1 102 ? -12.093 -7.429 14.078 1.00 94.81 102 ASP A CA 1
ATOM 801 C C . ASP A 1 102 ? -12.923 -6.673 13.029 1.00 94.81 102 ASP A C 1
ATOM 803 O O . ASP A 1 102 ? -13.882 -7.194 12.456 1.00 94.81 102 ASP A O 1
ATOM 807 N N . ASN A 1 103 ? -12.523 -5.429 12.768 1.00 93.12 103 ASN A N 1
ATOM 808 C CA . ASN A 1 103 ? -13.153 -4.567 11.773 1.00 93.12 103 ASN A CA 1
ATOM 809 C C . ASN A 1 103 ? -12.912 -5.023 10.321 1.00 93.12 103 ASN A C 1
ATOM 811 O O . ASN A 1 103 ? -13.655 -4.600 9.434 1.00 93.12 103 ASN A O 1
ATOM 815 N N . GLY A 1 104 ? -11.930 -5.892 10.069 1.00 93.81 104 GLY A N 1
ATOM 816 C CA . GLY A 1 104 ? -11.659 -6.484 8.756 1.00 93.81 104 GLY A CA 1
ATOM 817 C C . GLY A 1 104 ? -12.577 -7.653 8.399 1.00 93.81 104 GLY A C 1
ATOM 818 O O . GLY A 1 104 ? -12.541 -8.122 7.263 1.00 93.81 104 GLY A O 1
ATOM 819 N N . ALA A 1 105 ? -13.409 -8.106 9.341 1.00 93.06 105 ALA A N 1
ATOM 820 C CA . ALA A 1 105 ? -14.353 -9.207 9.154 1.00 93.06 105 ALA A CA 1
ATOM 821 C C . ALA A 1 105 ? -15.832 -8.772 9.204 1.00 93.06 105 ALA A C 1
ATOM 823 O O . ALA A 1 105 ? -16.724 -9.609 9.065 1.00 93.06 105 ALA A O 1
ATOM 824 N N . LEU A 1 106 ? -16.120 -7.479 9.406 1.00 92.38 106 LEU A N 1
ATOM 825 C CA . LEU A 1 106 ? -17.492 -6.994 9.611 1.00 92.38 106 LEU A CA 1
ATOM 826 C C . LEU A 1 106 ? -18.306 -6.865 8.321 1.00 92.38 106 LEU A C 1
ATOM 828 O O . LEU A 1 106 ? -19.510 -7.120 8.324 1.00 92.38 106 LEU A O 1
ATOM 832 N N . VAL A 1 107 ? -17.678 -6.421 7.232 1.00 94.25 107 VAL A N 1
ATOM 833 C CA . VAL A 1 107 ? -18.351 -6.145 5.956 1.00 94.25 107 VAL A CA 1
ATOM 834 C C . VAL A 1 107 ? -17.488 -6.622 4.788 1.00 94.25 107 VAL A C 1
ATOM 836 O O . VAL A 1 107 ? -16.269 -6.526 4.853 1.00 94.25 107 VAL A O 1
ATOM 839 N N . PRO A 1 108 ? -18.078 -7.102 3.680 1.00 94.06 108 PRO A N 1
ATOM 840 C CA . PRO A 1 108 ? -17.314 -7.762 2.613 1.00 94.06 108 PRO A CA 1
ATOM 841 C C . PRO A 1 108 ? -16.342 -6.837 1.857 1.00 94.06 108 PRO A C 1
ATOM 843 O O . PRO A 1 108 ? -15.364 -7.315 1.272 1.00 94.06 108 PRO A O 1
ATOM 846 N N . HIS A 1 109 ? -16.612 -5.528 1.867 1.00 95.69 109 HIS A N 1
ATOM 847 C CA . HIS A 1 109 ? -15.843 -4.495 1.168 1.00 95.69 109 HIS A CA 1
ATOM 848 C C . HIS A 1 109 ? -14.727 -3.876 2.024 1.00 95.69 109 HIS A C 1
ATOM 850 O O . HIS A 1 109 ? -13.980 -3.045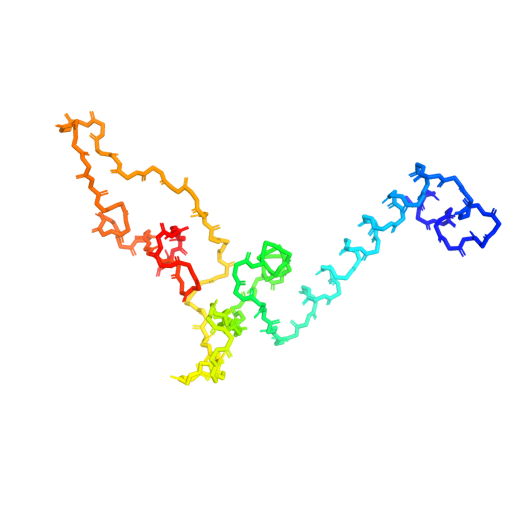 1.521 1.00 95.69 109 HIS A O 1
ATOM 856 N N . VAL A 1 110 ? -14.583 -4.269 3.294 1.00 96.50 110 VAL A N 1
ATOM 857 C CA . VAL A 1 110 ? -13.459 -3.876 4.159 1.00 96.50 110 VAL A CA 1
ATOM 858 C C . VAL A 1 110 ? -12.773 -5.152 4.612 1.00 96.50 110 VAL A C 1
ATOM 860 O O . VAL A 1 110 ? -13.401 -5.973 5.270 1.00 96.50 110 VAL A O 1
ATOM 863 N N . ARG A 1 111 ? -11.499 -5.335 4.263 1.00 96.38 111 ARG A N 1
ATOM 864 C CA . ARG A 1 111 ? -10.715 -6.498 4.712 1.00 96.38 111 ARG A CA 1
ATOM 865 C C . ARG A 1 111 ? -9.317 -6.074 5.127 1.00 96.38 111 ARG A C 1
ATOM 867 O O . ARG A 1 111 ? -8.905 -4.940 4.874 1.00 96.38 111 ARG A O 1
ATOM 874 N N . HIS A 1 112 ? -8.584 -6.993 5.741 1.00 96.75 112 HIS A N 1
ATOM 875 C CA . HIS A 1 112 ? -7.176 -6.777 6.037 1.00 96.75 112 HIS A CA 1
ATOM 876 C C . HIS A 1 112 ? -6.327 -6.606 4.775 1.00 96.75 112 HIS A C 1
ATOM 878 O O . HIS A 1 112 ? -6.643 -7.154 3.715 1.00 96.75 112 HIS A O 1
ATOM 884 N N . CYS A 1 113 ? -5.260 -5.817 4.893 1.00 96.00 113 CYS A N 1
ATOM 885 C CA . CYS A 1 113 ? -4.324 -5.573 3.800 1.00 96.00 113 CYS A CA 1
ATOM 886 C C . CYS A 1 113 ? -3.440 -6.798 3.543 1.00 96.00 113 CYS A C 1
ATOM 888 O O . CYS A 1 113 ? -3.109 -7.547 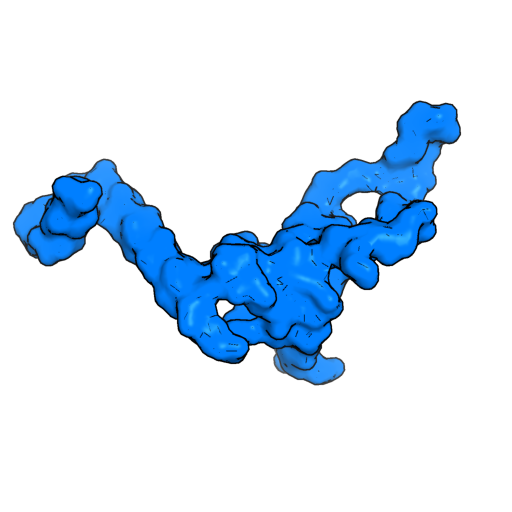4.461 1.00 96.00 113 CYS A O 1
ATOM 890 N N . GLU A 1 114 ? -3.014 -6.976 2.295 1.00 94.81 114 GLU A N 1
ATOM 891 C CA . GLU A 1 114 ? -2.164 -8.093 1.871 1.00 94.81 114 GLU A CA 1
ATOM 892 C C . GLU A 1 114 ? -0.740 -7.986 2.427 1.00 94.81 114 GLU A C 1
ATOM 894 O O . GLU A 1 114 ? -0.051 -8.994 2.557 1.00 94.81 114 GLU A O 1
ATOM 899 N N . ASP A 1 115 ? -0.287 -6.774 2.736 1.00 93.25 115 ASP A N 1
ATOM 900 C CA . ASP A 1 115 ? 1.075 -6.483 3.167 1.00 93.25 115 ASP A CA 1
ATOM 901 C C . ASP A 1 115 ? 1.186 -6.115 4.647 1.00 93.25 115 ASP A C 1
ATOM 903 O O . ASP A 1 115 ? 2.251 -6.296 5.233 1.00 93.25 115 ASP A O 1
ATOM 907 N N . MET A 1 116 ? 0.099 -5.653 5.270 1.00 93.25 116 MET A N 1
ATOM 908 C CA . MET A 1 116 ? 0.018 -5.343 6.696 1.00 93.25 116 MET A CA 1
ATOM 909 C C . MET A 1 116 ? -1.221 -5.996 7.314 1.00 93.25 116 MET A C 1
ATOM 911 O O . MET A 1 116 ? -2.332 -5.479 7.204 1.00 93.25 116 MET A O 1
ATOM 915 N N . SER A 1 117 ? -1.019 -7.120 8.003 1.00 92.31 117 SER A N 1
ATOM 916 C CA . SER A 1 117 ? -2.100 -8.003 8.466 1.00 92.31 117 SER A CA 1
ATOM 917 C C . SER A 1 117 ? -3.088 -7.363 9.445 1.00 92.31 117 SER A C 1
ATOM 919 O O . SER A 1 117 ? -4.229 -7.799 9.510 1.00 92.31 117 SER A O 1
ATOM 921 N N . TRP A 1 118 ? -2.691 -6.324 10.186 1.00 93.81 118 TRP A N 1
ATOM 922 C CA . TRP A 1 118 ? -3.583 -5.568 11.079 1.00 93.81 118 TRP A CA 1
ATOM 923 C C . TRP A 1 118 ? -4.170 -4.303 10.438 1.00 93.81 118 TRP A C 1
ATOM 925 O O . TRP A 1 118 ? -5.024 -3.652 11.040 1.00 93.81 118 TRP A O 1
ATOM 935 N N . GLY A 1 119 ? -3.703 -3.920 9.249 1.00 96.62 119 GLY A N 1
ATOM 936 C CA . GLY A 1 119 ? -4.246 -2.784 8.514 1.00 96.62 119 GLY A CA 1
ATOM 937 C C . GLY A 1 119 ? -5.593 -3.121 7.878 1.00 96.62 119 GLY A C 1
ATOM 938 O O . GLY A 1 119 ? -5.957 -4.292 7.778 1.00 96.62 119 GLY A O 1
ATOM 939 N N . LEU A 1 120 ? -6.333 -2.103 7.436 1.00 97.31 120 LEU A N 1
ATOM 940 C CA . LEU A 1 120 ? -7.592 -2.271 6.698 1.00 97.31 120 LE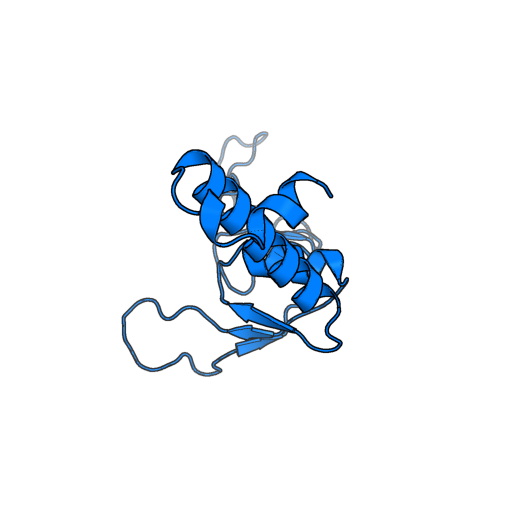U A CA 1
ATOM 941 C C . LEU A 1 120 ? -7.536 -1.607 5.327 1.00 97.31 120 LEU A C 1
ATOM 943 O O . LEU A 1 120 ? -6.968 -0.527 5.176 1.00 97.31 120 LEU A O 1
ATOM 947 N N . LYS A 1 121 ? -8.179 -2.227 4.341 1.00 97.06 121 LYS A N 1
ATOM 948 C CA . LYS A 1 121 ? -8.290 -1.718 2.974 1.00 97.06 121 LYS A CA 1
ATOM 949 C C . LYS A 1 121 ? -9.684 -1.979 2.403 1.00 97.06 121 LYS A C 1
ATOM 951 O O . LYS A 1 121 ? -10.362 -2.934 2.791 1.00 97.06 121 LYS A O 1
ATOM 956 N N . LEU A 1 122 ? -10.097 -1.121 1.470 1.00 96.81 122 LEU A N 1
ATOM 957 C CA . LEU A 1 122 ? -11.324 -1.281 0.699 1.00 96.81 122 LEU A CA 1
ATOM 958 C C . LEU A 1 122 ? -11.155 -2.268 -0.465 1.00 96.81 122 LEU A C 1
ATOM 960 O O . LEU A 1 122 ? -10.144 -2.276 -1.171 1.00 96.81 122 LEU A O 1
ATOM 964 N N . PHE A 1 123 ? -12.180 -3.082 -0.690 1.00 93.56 123 PHE A N 1
ATOM 965 C CA . PHE A 1 123 ? -12.280 -4.036 -1.792 1.00 93.56 123 PHE A CA 1
ATOM 966 C C . PHE A 1 123 ? -13.637 -3.883 -2.489 1.00 93.56 123 PHE A C 1
ATOM 968 O O . PHE A 1 123 ? -14.597 -3.423 -1.874 1.00 93.56 123 PHE A O 1
ATOM 975 N N . ASN A 1 124 ? -13.695 -4.268 -3.767 1.00 81.88 124 ASN A N 1
ATOM 976 C CA . ASN A 1 124 ? -14.929 -4.311 -4.560 1.00 81.88 124 ASN A CA 1
ATOM 977 C C . ASN A 1 124 ? -15.564 -5.703 -4.506 1.00 81.88 124 ASN A C 1
ATOM 979 O O . ASN A 1 124 ? -14.784 -6.686 -4.482 1.00 81.88 124 ASN A O 1
#

Solvent-accessible surface area (backbone atoms only — not comparable to full-atom values): 7212 Å² total; per-residue (Å²): 110,69,75,59,61,54,57,73,41,78,86,57,62,75,43,68,69,53,44,53,55,38,52,53,51,49,52,51,50,53,32,55,58,52,21,71,46,96,74,48,76,30,55,37,86,39,65,67,39,32,51,14,27,46,77,40,71,33,63,30,33,34,33,57,68,77,84,78,87,58,81,80,56,88,71,52,53,47,74,46,94,43,37,56,52,68,40,75,79,58,80,47,66,38,83,86,81,71,40,78,45,67,62,44,75,73,46,94,44,33,28,52,27,98,63,40,76,78,14,37,24,57,46,134

Mean predicted aligned error: 6.65 Å

Organism: Acer negundo (NCBI:txid4023)

Foldseek 3Di:
DVLQVCLVDPVNCPDPVSVVSNVVVVLVVVLCVLLPDPAHEEEFPDPSSLSSLLSNQHFYWYQADDDPPDDQDVVRTDTWQGSHDWAQDDQQADPPVRDGHQPQPPDPQWHAGPRHRNTITGHD

Nearest PDB structures (foldseek):
  5koe-assembly5_A  TM=9.915E-01  e=4.076E-15  Arabidopsis thaliana
  5koe-assembly6_B-2  TM=9.877E-01  e=5.988E-15  Arabidopsis thaliana
  5kop-assembly2_C  TM=9.921E-01  e=1.212E-14  Arabidopsis thaliana
  5kor-assembly2_C  TM=9.454E-01  e=2.958E-15  Arabidopsis thaliana
  5kop-assembly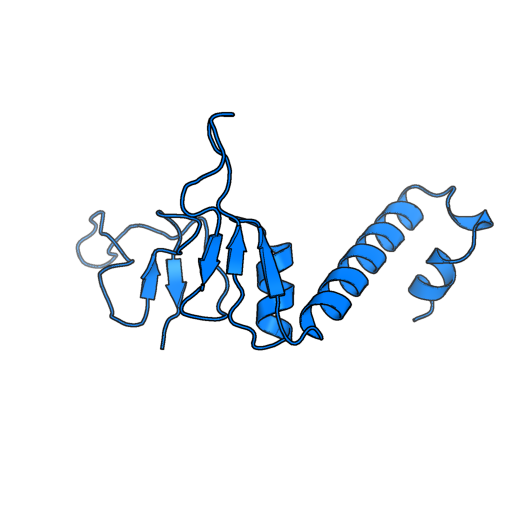2_D  TM=9.893E-01  e=1.781E-14  Arabidopsis thaliana

Sequence (124 aa):
MEKWLECTNQAMKSSKSLRIICTIWKAWAEINLLSMCDVLVTSGWSTFGYVAQGLGGLRPWILYKIENQSAAPDPPCGRVMSMEPCFHSPPIYDCKTKKYVDNGALVPHVRHCEDMSWGLKLFN

pLDDT: mean 89.21, std 12.39, range [53.09, 98.44]

Secondary structure (DSSP, 8-state):
-HHHHHHH-GGGTT-HHHHHHHHHHHHHHHHHHHHT-SS-EEETT-HHHHHHHHHHT--PEEEPP-SSSPSPPSSSEEE-S-SPPPBSS---EETTTTEE--TTSSSTTEEE-SS-TT-EEE--